Protein AF-A0A957R242-F1 (afdb_monomer_lite)

pLDDT: mean 92.65, std 8.04, range [55.38, 98.12]

Foldseek 3Di:
DQQPDQPDPVVQVVVVVVVCVVDPPDDDPDDGGHDDDAAAAPLRDFAFDDPDVLDTDGGHCVVPCPVVVVVSVVSNVCVNVVHDHDPVDDNVSRHHDDDD

Radius of gyration: 18.83 Å; chains: 1; bounding box: 48×27×47 Å

Secondary structure (DSSP, 8-state):
-GGGS---HHHHHHHHHHHHHHSTT---S------------TTSS-EEEEEETTEEEEE--TTTGGGGHHHHHHHHHHHHHTPPPPTTS-GGGG------

Sequence (100 aa):
HWFRTGGSEREAAALREVLNNIIVDFQPDGYEAKPCVINHTASGFPYVDEIAEGVIITSGGHGSAAKSANEIGHLGALLALGEAWPAEFSRDTFKAVFAA

Structure (mmCIF, N/CA/C/O backbone):
data_AF-A0A957R242-F1
#
_entry.id   AF-A0A957R242-F1
#
loop_
_atom_site.group_PDB
_atom_site.id
_atom_site.type_symbol
_atom_site.label_atom_id
_atom_site.label_alt_id
_atom_site.label_comp_id
_atom_site.label_asym_id
_atom_site.label_entity_id
_atom_site.label_seq_id
_atom_site.pdbx_PDB_ins_code
_atom_site.Cartn_x
_atom_site.Cartn_y
_atom_site.Cartn_z
_atom_site.occupancy
_atom_site.B_iso_or_equiv
_atom_site.auth_seq_id
_atom_site.auth_comp_id
_atom_site.auth_asym_id
_atom_site.auth_atom_id
_atom_site.pdbx_PDB_model_num
ATOM 1 N N . HIS A 1 1 ? -11.342 3.569 -18.813 1.00 55.38 1 HIS A N 1
ATOM 2 C CA . HIS A 1 1 ? -10.453 2.538 -19.397 1.00 55.38 1 HIS A CA 1
ATOM 3 C C . HIS A 1 1 ? -9.042 2.510 -18.776 1.00 55.38 1 HIS A C 1
ATOM 5 O O . HIS A 1 1 ? -8.138 1.975 -19.394 1.00 55.38 1 HIS A O 1
ATOM 11 N N . TRP A 1 2 ? -8.835 2.990 -17.540 1.00 57.16 2 TRP A N 1
ATOM 12 C CA . TRP A 1 2 ? -7.488 3.160 -16.960 1.00 57.16 2 TRP A CA 1
ATOM 13 C C . TRP A 1 2 ? -6.756 1.833 -16.663 1.00 57.16 2 TRP A C 1
ATOM 15 O O . TRP A 1 2 ? -5.609 1.672 -17.047 1.00 57.16 2 TRP A O 1
ATOM 25 N N . PHE A 1 3 ? -7.445 0.821 -16.115 1.00 66.62 3 PHE A N 1
ATOM 26 C CA . PHE A 1 3 ? -6.889 -0.536 -15.919 1.00 66.62 3 PHE A CA 1
ATOM 27 C C . PHE A 1 3 ? -6.656 -1.326 -17.220 1.00 66.62 3 PHE A C 1
ATOM 29 O O . PHE A 1 3 ? -6.276 -2.492 -17.180 1.00 66.62 3 PHE A O 1
ATOM 36 N N . ARG A 1 4 ? -6.971 -0.737 -18.379 1.00 72.88 4 ARG A N 1
ATOM 37 C CA . ARG A 1 4 ? -6.963 -1.412 -19.686 1.00 72.88 4 ARG A CA 1
ATOM 38 C C . ARG A 1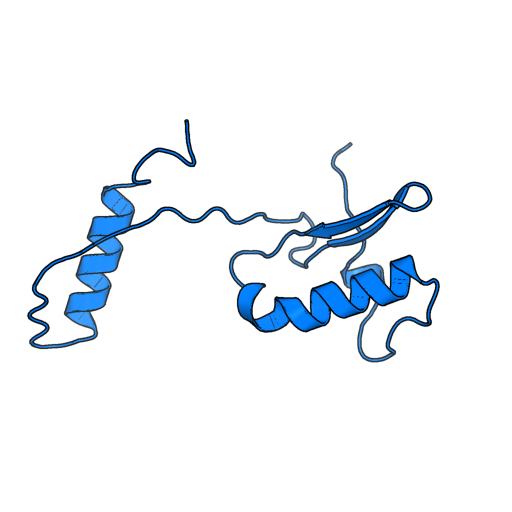 4 ? -6.015 -0.751 -20.687 1.00 72.88 4 ARG A C 1
ATOM 40 O O . ARG A 1 4 ? -6.021 -1.143 -21.849 1.00 72.88 4 ARG A O 1
ATOM 47 N N . THR A 1 5 ? -5.250 0.255 -20.266 1.00 80.44 5 THR A N 1
ATOM 48 C CA . THR A 1 5 ? -4.224 0.922 -21.081 1.00 80.44 5 THR A CA 1
ATOM 49 C C . THR A 1 5 ? -2.829 0.625 -20.526 1.00 80.44 5 THR A C 1
ATOM 51 O O . THR A 1 5 ? -2.694 0.130 -19.411 1.00 80.44 5 THR A O 1
ATOM 54 N N . GLY A 1 6 ? -1.780 0.924 -21.297 1.00 83.31 6 GLY A N 1
ATOM 55 C CA . GLY A 1 6 ? -0.380 0.673 -20.919 1.00 83.31 6 GLY A CA 1
ATOM 56 C C . GLY A 1 6 ? 0.207 1.631 -19.873 1.00 83.31 6 GLY A C 1
ATOM 57 O O . GLY A 1 6 ? 1.385 1.527 -19.550 1.00 83.31 6 GLY A O 1
ATOM 58 N N . GLY A 1 7 ? -0.584 2.557 -19.321 1.00 87.69 7 GLY A N 1
ATOM 59 C CA . GLY A 1 7 ? -0.082 3.576 -18.397 1.00 87.69 7 GLY A CA 1
ATOM 60 C C . GLY A 1 7 ? 0.614 4.744 -19.099 1.00 87.69 7 GLY A C 1
ATOM 61 O O . GLY A 1 7 ? 0.237 5.123 -20.204 1.00 87.69 7 GLY A O 1
ATOM 62 N N . SER A 1 8 ? 1.594 5.348 -18.420 1.00 90.56 8 SER A N 1
ATOM 63 C CA . SER A 1 8 ? 2.353 6.501 -18.922 1.00 90.56 8 SER A CA 1
ATOM 64 C C . SER A 1 8 ? 3.642 6.059 -19.615 1.00 90.56 8 SER A C 1
ATOM 66 O O . SER A 1 8 ? 4.558 5.560 -18.961 1.00 90.56 8 SER A O 1
ATOM 68 N N . GLU A 1 9 ? 3.746 6.306 -20.922 1.00 92.12 9 GLU A N 1
ATOM 69 C CA . GLU A 1 9 ? 4.956 6.019 -21.709 1.00 92.12 9 GLU A CA 1
ATOM 70 C C . GLU A 1 9 ? 6.176 6.805 -21.211 1.00 92.12 9 GLU A C 1
ATOM 72 O O . GLU A 1 9 ? 7.287 6.282 -21.191 1.00 92.12 9 GLU A O 1
ATOM 77 N N . ARG A 1 10 ? 5.964 8.042 -20.740 1.00 94.81 10 ARG A N 1
ATOM 78 C CA . ARG A 1 10 ? 7.029 8.884 -20.180 1.00 94.81 10 ARG A CA 1
ATOM 79 C C . ARG A 1 10 ? 7.645 8.262 -18.927 1.00 94.81 10 ARG A C 1
ATOM 81 O O . ARG A 1 10 ? 8.864 8.226 -18.805 1.00 94.81 10 ARG A O 1
ATOM 88 N N . GLU A 1 11 ? 6.810 7.769 -18.011 1.00 93.94 11 GLU A N 1
ATOM 89 C CA . GLU A 1 11 ? 7.303 7.125 -16.784 1.00 93.94 11 GLU A CA 1
ATOM 90 C C . GLU A 1 11 ? 8.000 5.798 -17.105 1.00 93.94 11 GLU A C 1
ATOM 92 O O . GLU A 1 11 ? 9.044 5.492 -16.534 1.00 93.94 11 GLU A O 1
ATOM 97 N N . ALA A 1 12 ? 7.473 5.032 -18.067 1.00 94.25 12 ALA A N 1
ATOM 98 C CA . ALA A 1 12 ? 8.112 3.803 -18.530 1.00 94.25 12 ALA A CA 1
ATOM 99 C C . ALA A 1 12 ? 9.507 4.064 -19.131 1.00 94.25 12 ALA A C 1
ATOM 101 O O . ALA A 1 12 ? 10.453 3.337 -18.823 1.00 94.25 12 ALA A O 1
ATOM 102 N N . ALA A 1 13 ? 9.655 5.116 -19.946 1.00 95.44 13 ALA A N 1
ATOM 103 C CA . ALA A 1 13 ? 10.944 5.524 -20.500 1.00 95.44 13 ALA A CA 1
ATOM 104 C C . ALA A 1 13 ? 11.939 5.936 -19.400 1.00 95.44 13 ALA A C 1
ATOM 106 O O . ALA A 1 13 ? 13.071 5.456 -19.396 1.00 95.44 13 ALA A O 1
ATOM 107 N N . ALA A 1 14 ? 11.499 6.734 -18.421 1.00 96.31 14 ALA A N 1
ATOM 108 C CA . ALA A 1 14 ? 12.340 7.153 -17.299 1.00 96.31 14 ALA A CA 1
ATOM 109 C C . ALA A 1 14 ? 12.816 5.962 -16.443 1.00 96.31 14 ALA A C 1
ATOM 111 O O . ALA A 1 14 ? 13.995 5.868 -16.102 1.00 96.31 14 ALA A O 1
ATOM 112 N N . LEU A 1 15 ? 11.931 5.006 -16.134 1.00 95.12 15 LEU A N 1
ATOM 113 C CA . LEU A 1 15 ? 12.302 3.792 -15.395 1.00 95.12 15 LEU A CA 1
ATOM 114 C C . LEU A 1 15 ? 13.305 2.926 -16.167 1.00 95.12 15 LEU A C 1
ATOM 116 O O . LEU A 1 15 ? 14.221 2.363 -15.567 1.00 95.12 15 LEU A O 1
ATOM 120 N N . ARG A 1 16 ? 13.169 2.843 -17.496 1.00 94.50 16 ARG A N 1
ATOM 121 C CA . ARG A 1 16 ? 14.132 2.148 -18.358 1.00 94.50 16 ARG A CA 1
ATOM 122 C C . ARG A 1 16 ? 15.515 2.800 -18.316 1.00 94.50 16 ARG A C 1
ATOM 124 O O . ARG A 1 16 ? 16.510 2.084 -18.244 1.00 94.50 16 ARG A O 1
ATOM 131 N N . GLU A 1 17 ? 15.591 4.128 -18.353 1.00 94.75 17 GLU A N 1
ATOM 132 C CA . GLU A 1 17 ? 16.864 4.850 -18.224 1.00 94.75 17 GLU A CA 1
ATOM 133 C C . GLU A 1 17 ? 17.530 4.575 -16.872 1.00 94.75 17 GLU A C 1
ATOM 135 O O . GLU A 1 17 ? 18.715 4.250 -16.825 1.00 94.75 17 GLU A O 1
ATOM 140 N N . VAL A 1 18 ? 16.762 4.617 -15.778 1.00 95.81 18 VAL A N 1
ATOM 141 C CA . VAL A 1 18 ? 17.261 4.272 -14.436 1.00 95.81 18 VAL A CA 1
ATOM 142 C C . VAL A 1 18 ? 17.799 2.842 -14.397 1.00 95.81 18 VAL A C 1
ATOM 144 O O . VAL A 1 18 ? 18.895 2.622 -13.885 1.00 95.81 18 VAL A O 1
ATOM 147 N N . LEU A 1 19 ? 17.073 1.876 -14.967 1.00 94.62 19 LEU A N 1
ATOM 148 C CA . LEU A 1 19 ? 17.503 0.477 -15.001 1.00 94.62 19 LEU A CA 1
ATOM 149 C C . LEU A 1 19 ? 18.848 0.302 -15.726 1.00 94.62 19 LEU A C 1
ATOM 151 O O . LEU A 1 19 ? 19.738 -0.356 -15.192 1.00 94.62 19 LEU A O 1
ATOM 155 N N . ASN A 1 20 ? 19.018 0.942 -16.887 1.00 93.31 20 ASN A N 1
ATOM 156 C CA . ASN A 1 20 ? 20.261 0.898 -17.671 1.00 93.31 20 ASN A CA 1
ATOM 157 C C . ASN A 1 20 ? 21.440 1.595 -16.985 1.00 93.31 20 ASN A C 1
ATOM 159 O O . ASN A 1 20 ? 22.588 1.221 -17.205 1.00 93.31 20 ASN A O 1
ATOM 163 N N . ASN A 1 21 ? 21.168 2.603 -16.155 1.00 94.38 21 ASN A N 1
ATOM 164 C CA . ASN A 1 21 ? 22.203 3.278 -15.377 1.00 94.38 21 ASN A CA 1
ATOM 165 C C . ASN A 1 21 ? 22.656 2.449 -14.164 1.00 94.38 21 ASN A C 1
ATOM 167 O O . ASN A 1 21 ? 23.801 2.571 -13.737 1.00 94.38 21 ASN A O 1
ATOM 171 N N . ILE A 1 22 ? 21.766 1.630 -13.591 1.00 96.25 22 ILE A N 1
ATOM 172 C CA . ILE A 1 22 ? 22.077 0.772 -12.437 1.00 96.25 22 ILE A CA 1
ATOM 173 C C . ILE A 1 22 ? 22.790 -0.508 -12.882 1.00 96.25 22 ILE A C 1
ATOM 175 O O . ILE A 1 22 ? 23.768 -0.917 -12.257 1.00 96.25 22 ILE A O 1
ATOM 179 N N . ILE A 1 23 ? 22.298 -1.152 -13.942 1.00 94.06 23 ILE A N 1
ATOM 180 C CA . ILE A 1 23 ? 22.856 -2.402 -14.461 1.00 94.06 23 ILE A CA 1
ATOM 181 C C . ILE A 1 23 ? 23.684 -2.074 -15.703 1.00 94.06 23 ILE A C 1
ATOM 183 O O . ILE A 1 23 ? 23.167 -1.994 -16.815 1.00 94.06 23 ILE A O 1
ATOM 187 N N . VAL A 1 24 ? 24.985 -1.870 -15.500 1.00 90.25 24 VAL A N 1
ATOM 188 C CA . VAL A 1 24 ? 25.933 -1.631 -16.597 1.00 90.25 24 VAL A CA 1
ATOM 189 C C . VAL A 1 24 ? 25.972 -2.860 -17.515 1.00 90.25 24 VAL A C 1
ATOM 191 O O . VAL A 1 24 ? 25.876 -3.993 -17.045 1.00 90.25 24 VAL A O 1
ATOM 194 N N . ASP A 1 25 ? 26.070 -2.625 -18.825 1.00 91.31 25 ASP A N 1
ATOM 195 C CA . ASP A 1 25 ? 26.047 -3.647 -19.883 1.00 91.31 25 ASP A CA 1
ATOM 196 C C . ASP A 1 25 ? 24.748 -4.476 -19.963 1.00 91.31 25 ASP A C 1
ATOM 198 O O . ASP A 1 25 ? 24.727 -5.581 -20.509 1.00 91.31 25 ASP A O 1
ATOM 202 N N . PHE A 1 26 ? 23.627 -3.941 -19.467 1.00 90.94 26 PHE A N 1
ATOM 203 C CA . PHE A 1 26 ? 22.324 -4.600 -19.563 1.00 90.94 26 PHE A CA 1
ATOM 204 C C . PHE A 1 26 ? 21.836 -4.713 -21.020 1.00 90.94 26 PHE A C 1
ATOM 206 O O . PHE A 1 26 ? 21.564 -3.710 -21.680 1.00 90.94 26 PHE A O 1
ATOM 213 N N . GLN A 1 27 ? 21.700 -5.947 -21.518 1.00 91.00 27 GLN A N 1
ATOM 214 C CA . GLN A 1 27 ? 21.217 -6.274 -22.870 1.00 91.00 27 GLN A CA 1
ATOM 215 C C . GLN A 1 27 ? 19.969 -7.179 -22.801 1.00 91.00 27 GLN A C 1
ATOM 217 O O . GLN A 1 27 ? 20.077 -8.384 -23.027 1.00 91.00 27 GLN A O 1
ATOM 222 N N . PRO A 1 28 ? 18.787 -6.657 -22.429 1.00 92.38 28 PRO A N 1
ATOM 223 C CA . PRO A 1 28 ? 17.56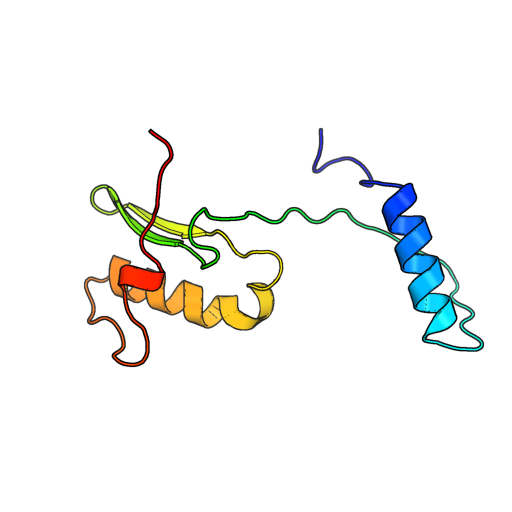8 -7.460 -22.396 1.00 92.38 28 PRO A CA 1
ATOM 224 C C . PRO A 1 28 ? 16.992 -7.678 -23.800 1.00 92.38 28 PRO A C 1
ATOM 226 O O . PRO A 1 28 ? 17.050 -6.788 -24.649 1.00 92.38 28 PRO A O 1
ATOM 229 N N . ASP A 1 29 ? 16.319 -8.813 -23.998 1.00 95.00 29 ASP A N 1
ATOM 230 C CA . ASP A 1 29 ? 15.604 -9.128 -25.246 1.00 95.00 29 ASP A CA 1
ATOM 231 C C . ASP A 1 29 ? 14.367 -8.235 -25.480 1.00 95.00 29 ASP A C 1
ATOM 233 O O . ASP A 1 29 ? 13.823 -8.173 -26.583 1.00 95.00 29 ASP A O 1
ATOM 237 N N . GLY A 1 30 ? 13.905 -7.524 -24.447 1.00 92.81 30 GLY A N 1
ATOM 238 C CA . GLY A 1 30 ? 12.777 -6.603 -24.531 1.00 92.81 30 GLY A CA 1
ATOM 239 C C . GLY A 1 30 ? 12.479 -5.891 -23.213 1.00 92.81 30 GLY A C 1
ATOM 240 O O . GLY A 1 30 ? 12.986 -6.256 -22.155 1.00 92.81 30 GLY A O 1
ATOM 241 N N . TYR A 1 31 ? 11.626 -4.869 -23.290 1.00 92.12 31 TYR A N 1
ATOM 242 C CA . TYR A 1 31 ? 11.104 -4.144 -22.133 1.00 92.12 31 TYR A CA 1
ATOM 243 C C . TYR A 1 31 ? 9.582 -4.220 -22.132 1.00 92.12 31 TYR A C 1
ATOM 245 O O . TYR A 1 31 ? 8.946 -3.987 -23.159 1.00 92.12 31 TYR A O 1
ATOM 253 N N . GLU A 1 32 ? 9.003 -4.481 -20.964 1.00 92.25 32 GLU A N 1
ATOM 254 C CA . GLU A 1 32 ? 7.564 -4.409 -20.734 1.00 92.25 32 GLU A CA 1
ATOM 255 C C . GLU A 1 32 ? 7.297 -3.508 -19.525 1.00 92.25 32 GLU A C 1
ATOM 257 O O . GLU A 1 32 ? 7.984 -3.597 -18.507 1.00 92.25 32 GLU A O 1
ATOM 262 N N . ALA A 1 33 ? 6.291 -2.642 -19.634 1.00 91.00 33 ALA A N 1
ATOM 263 C CA . ALA A 1 33 ? 5.827 -1.799 -18.542 1.00 91.00 33 ALA A CA 1
ATOM 264 C C . ALA A 1 33 ? 4.337 -2.049 -18.291 1.00 91.00 33 ALA A C 1
ATOM 266 O O . ALA A 1 33 ? 3.556 -2.212 -19.229 1.00 91.00 33 ALA A O 1
ATOM 267 N N . LYS A 1 34 ? 3.942 -2.061 -17.014 1.00 89.94 34 LYS A N 1
ATOM 268 C CA . LYS A 1 34 ? 2.543 -2.184 -16.588 1.00 89.94 34 LYS A CA 1
ATOM 269 C C . LYS A 1 34 ? 2.208 -1.063 -15.607 1.00 89.94 34 LYS A C 1
ATOM 271 O O . LYS A 1 34 ? 2.984 -0.844 -14.676 1.00 89.94 34 LYS A O 1
ATOM 276 N N . PRO A 1 35 ? 1.077 -0.358 -15.771 1.00 88.75 35 PRO A N 1
ATOM 277 C CA . PRO A 1 35 ? 0.652 0.626 -14.787 1.00 88.75 35 PRO A CA 1
ATOM 278 C C . PRO A 1 35 ? 0.248 -0.057 -13.477 1.00 88.75 35 PRO A C 1
ATOM 280 O O . PRO A 1 35 ? -0.370 -1.121 -13.483 1.00 88.75 35 PRO A O 1
ATOM 283 N N . CYS A 1 36 ? 0.541 0.597 -12.355 1.00 89.06 36 CYS A N 1
ATOM 284 C CA . CYS A 1 36 ? 0.093 0.197 -11.025 1.00 89.06 36 CYS A CA 1
ATOM 285 C C . CYS A 1 36 ? -0.650 1.370 -10.372 1.00 89.06 36 CYS A C 1
ATOM 287 O O . CYS A 1 36 ? -0.182 2.507 -10.438 1.00 89.06 36 CYS A O 1
ATOM 289 N N . VAL A 1 37 ? -1.813 1.105 -9.765 1.00 88.88 37 VAL A N 1
ATOM 290 C CA . VAL A 1 37 ? -2.535 2.100 -8.955 1.00 88.88 37 VAL A CA 1
ATOM 291 C C . VAL A 1 37 ? -2.137 1.928 -7.509 1.00 88.88 37 VAL A C 1
ATOM 293 O O . VAL A 1 37 ? -2.132 0.816 -6.983 1.00 88.88 37 VAL A O 1
ATOM 296 N N . ILE A 1 38 ? -1.914 3.055 -6.852 1.00 92.12 38 ILE A N 1
ATOM 297 C CA . ILE A 1 38 ? -1.798 3.123 -5.406 1.00 92.12 38 ILE A CA 1
ATOM 298 C C . ILE A 1 38 ? -2.847 4.091 -4.875 1.00 92.12 38 ILE A C 1
ATOM 300 O O . ILE A 1 38 ? -3.338 4.966 -5.588 1.00 92.12 38 ILE A O 1
ATOM 304 N N . ASN A 1 39 ? -3.195 3.923 -3.612 1.00 91.69 39 ASN A N 1
ATOM 305 C CA . ASN A 1 39 ? -4.104 4.789 -2.888 1.00 91.69 39 ASN A CA 1
ATOM 306 C C . ASN A 1 39 ? -3.376 5.418 -1.702 1.00 91.69 39 ASN A C 1
ATOM 308 O O . ASN A 1 39 ? -2.612 4.758 -0.992 1.00 91.69 39 ASN A O 1
ATOM 312 N N . HIS A 1 40 ? -3.639 6.704 -1.507 1.00 93.50 40 HIS A N 1
ATOM 313 C CA . HIS A 1 40 ? -3.125 7.488 -0.398 1.00 93.50 40 HIS A CA 1
ATOM 314 C C . HIS A 1 40 ? -4.260 7.777 0.574 1.00 93.50 40 HIS A C 1
ATOM 316 O O . HIS A 1 40 ? -5.408 7.958 0.163 1.00 93.50 40 HIS A O 1
ATOM 322 N N . THR A 1 41 ? -3.929 7.822 1.855 1.00 94.12 41 THR A N 1
ATOM 323 C CA . THR A 1 41 ? -4.832 8.255 2.916 1.00 94.12 41 THR A CA 1
ATOM 324 C C . THR A 1 41 ? -4.438 9.642 3.393 1.00 94.12 41 THR A C 1
ATOM 326 O O . THR A 1 41 ? -3.314 10.096 3.171 1.00 94.12 41 THR A O 1
ATOM 329 N N . ALA A 1 42 ? -5.348 10.319 4.092 1.00 93.56 42 ALA A N 1
ATOM 330 C CA . ALA A 1 42 ? -5.034 11.604 4.711 1.00 93.56 42 ALA A CA 1
ATOM 331 C C . ALA A 1 42 ? -4.016 11.473 5.861 1.00 93.56 42 ALA A C 1
ATOM 333 O O . ALA A 1 42 ? -3.284 12.419 6.133 1.00 93.56 42 ALA A O 1
ATOM 334 N N . SER A 1 43 ? -3.959 10.315 6.531 1.00 91.12 43 SER A N 1
ATOM 335 C CA . SER A 1 43 ? -3.045 10.081 7.658 1.00 91.12 43 SER A CA 1
ATOM 336 C C . SER A 1 43 ? -1.635 9.671 7.225 1.00 91.12 43 SER A C 1
ATOM 338 O O . SER A 1 43 ? -0.720 9.704 8.043 1.00 91.12 43 SER A O 1
ATOM 340 N N . GLY A 1 44 ? -1.445 9.250 5.970 1.00 92.81 44 GLY A N 1
ATOM 341 C CA . GLY A 1 44 ? -0.188 8.660 5.502 1.00 92.81 44 GLY A CA 1
ATOM 342 C C . GLY A 1 44 ? 0.034 7.210 5.957 1.00 92.81 44 GLY A C 1
ATOM 343 O O . GLY A 1 44 ? 1.041 6.604 5.595 1.00 92.81 44 GLY A O 1
ATOM 344 N N . PHE A 1 45 ? -0.906 6.637 6.715 1.00 94.25 45 PHE A N 1
ATOM 345 C CA . PHE A 1 45 ? -0.912 5.238 7.144 1.00 94.25 45 PHE A CA 1
ATOM 346 C C . PHE A 1 45 ? -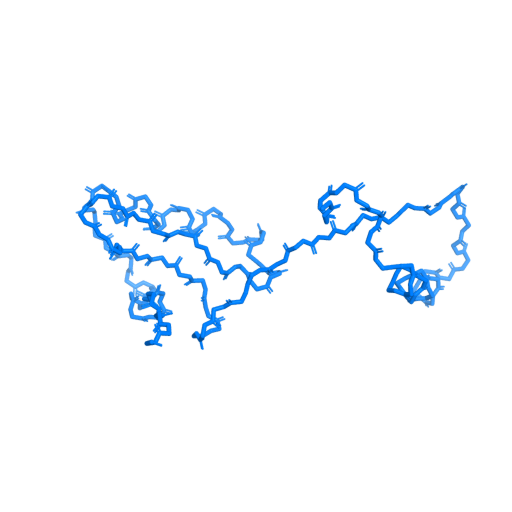2.075 4.480 6.496 1.00 94.25 45 PHE A C 1
ATOM 348 O O . PHE A 1 45 ? -3.089 5.102 6.160 1.00 94.25 45 PHE A O 1
ATOM 355 N N . PRO A 1 46 ? -1.966 3.153 6.307 1.00 96.31 46 PRO A N 1
ATOM 356 C CA . PRO A 1 46 ? -3.105 2.347 5.892 1.00 96.31 46 PRO A CA 1
ATOM 357 C C . PRO A 1 46 ? -4.296 2.565 6.822 1.00 96.31 46 PRO A C 1
ATOM 359 O O . PRO A 1 46 ? -4.127 2.709 8.029 1.00 96.31 46 PRO A O 1
ATOM 362 N N . TYR A 1 47 ? -5.497 2.571 6.261 1.00 97.50 47 TYR A N 1
ATOM 363 C CA . TYR A 1 47 ? -6.708 2.499 7.062 1.00 97.50 47 TYR A CA 1
ATOM 364 C C . TYR A 1 47 ? -6.994 1.047 7.410 1.00 97.50 47 TYR A C 1
ATOM 366 O O . TYR A 1 47 ? -7.061 0.213 6.506 1.00 97.50 47 TYR A O 1
ATOM 374 N N . VAL A 1 48 ? -7.150 0.783 8.705 1.00 97.88 48 VAL A N 1
ATOM 375 C CA . VAL A 1 48 ? -7.598 -0.481 9.296 1.00 97.88 48 VAL A CA 1
ATOM 376 C C . VAL A 1 48 ? -8.611 -0.122 10.376 1.00 97.88 48 VAL A C 1
ATOM 378 O O . VAL A 1 48 ? -8.237 0.177 11.508 1.00 97.88 48 VAL A O 1
ATOM 381 N N . ASP A 1 49 ? -9.885 -0.049 9.995 1.00 97.75 49 ASP A N 1
ATOM 382 C CA . ASP A 1 49 ? -10.931 0.502 10.860 1.00 97.75 49 ASP A CA 1
ATOM 383 C C . ASP A 1 49 ? -12.315 -0.076 10.548 1.00 97.75 49 ASP A C 1
ATOM 385 O O . ASP A 1 49 ? -12.562 -0.555 9.440 1.00 97.75 49 ASP A O 1
ATOM 389 N N . GLU A 1 50 ? -13.227 0.008 11.514 1.00 97.19 50 GLU A N 1
ATOM 390 C CA . GLU A 1 50 ? -14.648 -0.279 11.311 1.00 97.19 50 GLU A CA 1
ATOM 391 C C . GLU A 1 50 ? -15.377 1.021 10.963 1.00 97.19 50 GLU A C 1
ATOM 393 O O . GLU A 1 50 ? -15.443 1.949 11.767 1.00 97.19 50 GLU A O 1
ATOM 398 N N . ILE A 1 51 ? -15.905 1.106 9.742 1.00 96.69 51 ILE A N 1
ATOM 399 C CA . ILE A 1 51 ? -16.483 2.348 9.195 1.00 96.69 51 ILE A CA 1
ATOM 400 C C . ILE A 1 51 ? -18.016 2.348 9.205 1.00 96.69 51 ILE A C 1
ATOM 402 O O . ILE A 1 51 ? -18.645 3.388 9.017 1.00 96.69 51 ILE A O 1
ATOM 406 N N . ALA A 1 52 ? -18.608 1.176 9.416 1.00 96.06 52 ALA A N 1
ATOM 407 C CA . ALA A 1 52 ? -20.016 0.927 9.688 1.00 96.06 52 ALA A CA 1
ATOM 408 C C . ALA A 1 52 ? -20.126 -0.450 10.359 1.00 96.06 52 ALA A C 1
ATOM 410 O O . ALA A 1 52 ? -19.172 -1.222 10.303 1.00 96.06 52 ALA A O 1
ATOM 411 N N . GLU A 1 53 ? -21.277 -0.767 10.952 1.00 95.94 53 GLU A N 1
ATOM 412 C CA . GLU A 1 53 ? -21.508 -2.055 11.620 1.00 95.94 53 GLU A CA 1
ATOM 413 C C . GLU A 1 53 ? -21.163 -3.236 10.696 1.00 95.94 53 GLU A C 1
ATOM 415 O O . GLU A 1 53 ? -21.787 -3.429 9.648 1.00 95.94 53 GLU A O 1
ATOM 420 N N . GLY A 1 54 ? -20.129 -3.998 11.068 1.00 95.44 54 GLY A N 1
ATOM 421 C CA . GLY A 1 54 ? -19.655 -5.158 10.307 1.00 95.44 54 GLY A CA 1
ATOM 422 C C . GLY A 1 54 ? -18.901 -4.825 9.012 1.00 95.44 54 GLY A C 1
ATOM 423 O O . GLY A 1 54 ? -18.619 -5.727 8.221 1.00 95.44 54 GLY A O 1
ATOM 424 N N . VAL A 1 55 ? -18.557 -3.556 8.772 1.00 97.38 55 VAL A N 1
ATOM 425 C CA . VAL A 1 55 ? -17.811 -3.107 7.588 1.00 97.38 55 VAL A CA 1
ATOM 426 C C . VAL A 1 55 ? -16.420 -2.637 8.000 1.00 97.38 55 VAL A C 1
ATOM 428 O O . VAL A 1 55 ? -16.234 -1.509 8.461 1.00 97.38 55 VAL A O 1
ATOM 431 N N . ILE A 1 56 ? -15.430 -3.500 7.767 1.00 98.00 56 ILE A N 1
ATOM 432 C CA . ILE A 1 56 ? -14.015 -3.212 8.018 1.00 98.00 56 ILE A CA 1
ATOM 433 C C . ILE A 1 56 ? -13.329 -2.763 6.727 1.00 98.00 56 ILE A C 1
ATOM 435 O O . ILE A 1 56 ? -13.432 -3.425 5.692 1.00 98.00 56 ILE A O 1
ATOM 439 N N . ILE A 1 57 ? -12.590 -1.656 6.789 1.00 96.81 57 ILE A N 1
ATOM 440 C CA . ILE A 1 57 ? -11.718 -1.199 5.705 1.00 96.81 57 ILE A CA 1
ATOM 441 C C . ILE A 1 57 ? -10.269 -1.606 5.983 1.00 96.81 57 ILE A C 1
ATOM 443 O O . ILE A 1 57 ? -9.772 -1.390 7.079 1.00 96.81 57 ILE A O 1
ATOM 447 N N . THR A 1 58 ? -9.582 -2.149 4.975 1.00 97.31 58 THR A N 1
ATOM 448 C CA . THR A 1 58 ? -8.129 -2.403 4.968 1.00 97.31 58 THR A CA 1
ATOM 449 C C . THR A 1 58 ? -7.528 -1.857 3.670 1.00 97.31 58 THR A C 1
ATOM 451 O O . THR A 1 58 ? -7.409 -2.548 2.660 1.00 97.31 58 THR A O 1
ATOM 454 N N . SER A 1 59 ? -7.234 -0.556 3.634 1.00 95.94 59 SER A N 1
ATOM 455 C CA . SER A 1 59 ? -6.915 0.156 2.384 1.00 95.94 59 SER A CA 1
ATOM 456 C C . SER A 1 59 ? -5.864 1.248 2.582 1.00 95.94 59 SER A C 1
ATOM 458 O O . SER A 1 59 ? -5.369 1.451 3.684 1.00 95.94 59 SER A O 1
ATOM 460 N N . GLY A 1 60 ? -5.496 1.962 1.516 1.00 95.44 60 GLY A N 1
ATOM 461 C CA . GLY A 1 60 ? -4.530 3.056 1.605 1.00 95.44 60 GLY A CA 1
ATOM 462 C C . GLY A 1 60 ? -3.087 2.578 1.735 1.00 95.44 60 GLY A C 1
ATOM 463 O O . GLY A 1 60 ? -2.402 2.872 2.707 1.00 95.44 60 GLY A O 1
ATOM 464 N N . GLY A 1 61 ? -2.610 1.791 0.775 1.00 93.62 61 GLY A N 1
ATOM 465 C CA . GLY A 1 61 ? -1.316 1.124 0.864 1.00 93.62 61 GLY A CA 1
ATOM 466 C C . GLY A 1 61 ? -0.095 1.978 0.507 1.00 93.62 61 GLY A C 1
ATOM 467 O O . GLY A 1 61 ? 1.026 1.485 0.632 1.00 93.62 61 GLY A O 1
ATOM 468 N N . HIS A 1 62 ? -0.279 3.215 0.029 1.00 93.38 62 HIS A N 1
ATOM 469 C CA . HIS A 1 62 ? 0.796 4.177 -0.282 1.00 93.38 62 HIS A CA 1
ATOM 470 C C . HIS A 1 62 ? 1.921 3.619 -1.178 1.00 93.38 62 HIS A C 1
ATOM 472 O O . HIS A 1 62 ? 3.085 3.988 -1.039 1.00 93.38 62 HIS A O 1
ATOM 478 N N . GLY A 1 63 ? 1.608 2.652 -2.046 1.00 92.88 63 GLY A N 1
ATOM 479 C CA . GLY A 1 63 ? 2.598 1.966 -2.889 1.00 92.88 63 GLY A CA 1
ATOM 480 C C . GLY A 1 63 ? 3.636 1.130 -2.138 1.00 92.88 63 GLY A C 1
ATOM 481 O O . GLY A 1 63 ? 4.575 0.637 -2.750 1.00 92.88 63 GLY A O 1
ATOM 482 N N . SER A 1 64 ? 3.465 0.947 -0.829 1.00 92.94 64 SER A N 1
ATOM 483 C CA . SER A 1 64 ? 4.428 0.271 0.045 1.00 92.94 64 SER A CA 1
ATOM 484 C C . SER A 1 64 ? 3.822 -0.892 0.828 1.00 92.94 64 SER A C 1
ATOM 486 O O . SER A 1 64 ? 4.561 -1.642 1.458 1.00 92.94 64 SER A O 1
ATOM 488 N N . ALA A 1 65 ? 2.498 -1.070 0.784 1.00 95.50 65 ALA A N 1
ATOM 489 C CA . ALA A 1 65 ? 1.800 -2.067 1.591 1.00 95.50 65 ALA A CA 1
ATOM 490 C C . ALA A 1 65 ? 2.026 -3.518 1.158 1.00 95.50 65 ALA A C 1
ATOM 492 O O . ALA A 1 65 ? 1.762 -4.410 1.953 1.00 95.50 65 ALA A O 1
ATOM 493 N N . ALA A 1 66 ? 2.537 -3.787 -0.049 1.00 94.94 66 ALA A N 1
ATOM 494 C CA . ALA A 1 66 ? 2.743 -5.162 -0.515 1.00 94.94 66 ALA A CA 1
ATOM 495 C C . ALA A 1 66 ? 3.593 -5.996 0.465 1.00 94.94 66 ALA A C 1
ATOM 497 O O . ALA A 1 66 ? 3.270 -7.149 0.733 1.00 94.94 66 ALA A O 1
ATOM 498 N N . LYS A 1 67 ? 4.627 -5.393 1.070 1.00 95.44 67 LYS A N 1
ATOM 499 C CA . LYS A 1 67 ? 5.494 -6.060 2.060 1.00 95.44 67 LYS A CA 1
ATOM 500 C C . LYS A 1 67 ? 4.822 -6.307 3.415 1.00 95.44 67 LYS A C 1
ATOM 502 O O . LYS A 1 67 ? 5.273 -7.156 4.170 1.00 95.44 67 LYS A O 1
ATOM 507 N N . SER A 1 68 ? 3.787 -5.536 3.739 1.00 94.88 68 SER A N 1
ATOM 508 C CA . SER A 1 68 ? 3.098 -5.548 5.033 1.00 94.88 68 SER A CA 1
ATOM 509 C C . SER A 1 68 ? 1.640 -6.000 4.919 1.00 94.88 68 SER A C 1
ATOM 511 O O . SER A 1 68 ? 0.886 -5.870 5.877 1.00 94.88 68 SER A O 1
ATOM 513 N N . ALA A 1 69 ? 1.232 -6.534 3.765 1.00 96.12 69 ALA A N 1
ATOM 514 C CA . ALA A 1 69 ? -0.154 -6.891 3.481 1.00 96.12 69 ALA A CA 1
ATOM 515 C C . ALA A 1 69 ? -0.688 -7.966 4.437 1.00 96.12 69 ALA A C 1
ATOM 517 O O . ALA A 1 69 ? -1.840 -7.883 4.849 1.00 96.12 69 ALA A O 1
ATOM 518 N N . ASN A 1 70 ? 0.160 -8.921 4.835 1.00 97.31 70 ASN A N 1
ATOM 519 C CA . ASN A 1 70 ? -0.207 -9.948 5.811 1.00 97.31 70 ASN A CA 1
ATOM 520 C C . ASN A 1 70 ? -0.589 -9.325 7.155 1.00 97.31 70 ASN A C 1
ATOM 522 O O . ASN A 1 70 ? -1.634 -9.660 7.698 1.00 97.31 70 ASN A O 1
ATOM 526 N N . GLU A 1 71 ? 0.221 -8.389 7.655 1.00 97.31 71 GLU A N 1
ATOM 527 C CA . GLU A 1 71 ? -0.045 -7.749 8.945 1.00 97.31 71 GLU A CA 1
ATOM 528 C C . GLU A 1 71 ? -1.251 -6.809 8.869 1.00 97.31 71 GLU A C 1
ATOM 530 O O . GLU A 1 71 ? -2.119 -6.842 9.730 1.00 97.31 71 GLU A O 1
ATOM 535 N N . ILE A 1 72 ? -1.384 -6.034 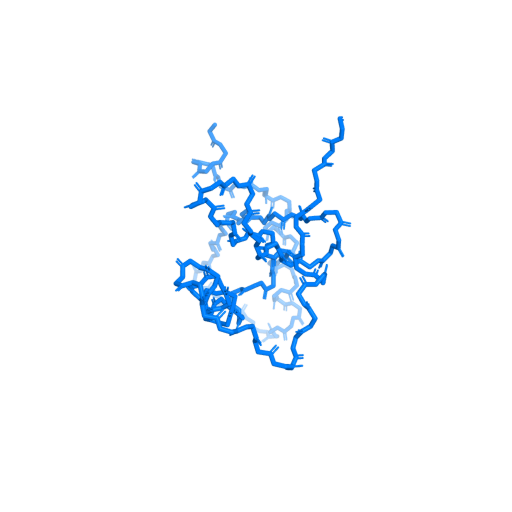7.788 1.00 97.25 72 ILE A N 1
ATOM 536 C CA . ILE A 1 72 ? -2.563 -5.180 7.562 1.00 97.25 72 ILE A CA 1
ATOM 537 C C . ILE A 1 72 ? -3.847 -6.026 7.515 1.00 97.25 72 ILE A C 1
ATOM 539 O O . ILE A 1 72 ? -4.863 -5.653 8.100 1.00 97.25 72 ILE A O 1
ATOM 543 N N . GLY A 1 73 ? -3.803 -7.174 6.831 1.00 97.62 73 GLY A N 1
ATOM 544 C CA . GLY A 1 73 ? -4.916 -8.119 6.768 1.00 97.62 73 GLY A CA 1
ATOM 545 C C . GLY A 1 73 ? -5.221 -8.762 8.120 1.00 97.62 73 GLY A C 1
ATOM 546 O O . GLY A 1 73 ? -6.389 -8.871 8.483 1.00 97.62 73 GLY A O 1
ATOM 547 N N . HIS A 1 74 ? -4.189 -9.132 8.882 1.00 98.00 74 HIS A N 1
ATOM 548 C CA . HIS A 1 74 ? -4.316 -9.663 10.238 1.00 98.00 74 HIS A CA 1
ATOM 549 C C . HIS A 1 74 ? -5.015 -8.666 11.170 1.00 98.00 74 HIS A C 1
ATOM 551 O O . HIS A 1 74 ? -6.026 -9.017 11.772 1.00 98.00 74 HIS A O 1
ATOM 557 N N . LEU A 1 75 ? -4.569 -7.406 11.205 1.00 98.12 75 LEU A N 1
ATOM 558 C CA . LEU A 1 75 ? -5.210 -6.351 11.998 1.00 98.12 75 LEU A CA 1
ATOM 559 C C . LEU A 1 75 ? -6.686 -6.147 11.616 1.00 98.12 75 LEU A C 1
ATOM 561 O O . LEU A 1 75 ? -7.542 -5.999 12.488 1.00 98.12 75 LEU A O 1
ATOM 565 N N . GLY A 1 76 ? -7.005 -6.185 10.318 1.00 98.00 76 GLY A N 1
ATOM 566 C CA . GLY A 1 76 ? -8.391 -6.119 9.849 1.00 98.00 76 GLY A CA 1
ATOM 567 C C . GLY A 1 76 ? -9.234 -7.325 10.274 1.00 98.00 76 GLY A C 1
ATOM 568 O O . GLY A 1 76 ? -10.395 -7.160 10.642 1.00 98.00 76 GLY A O 1
ATOM 569 N N . ALA A 1 77 ? -8.658 -8.529 10.262 1.00 98.12 77 ALA A N 1
ATOM 570 C CA . ALA A 1 77 ? -9.332 -9.745 10.712 1.00 98.12 77 ALA A CA 1
ATOM 571 C C . ALA A 1 77 ? -9.624 -9.714 12.219 1.00 98.12 77 ALA A C 1
ATOM 573 O O . ALA A 1 77 ? -10.732 -10.064 12.618 1.00 98.12 77 ALA A O 1
ATOM 574 N N . LEU A 1 78 ? -8.681 -9.232 13.039 1.00 98.00 78 LEU A N 1
ATOM 575 C CA . LEU A 1 78 ? -8.894 -9.056 14.479 1.00 98.00 78 LEU A CA 1
ATOM 576 C C . LEU A 1 78 ? -10.082 -8.126 14.752 1.00 98.00 78 LEU A C 1
ATOM 578 O O . LEU A 1 78 ? -10.949 -8.467 15.552 1.00 98.00 78 LEU A O 1
ATOM 582 N N . LEU A 1 79 ? -10.181 -6.998 14.035 1.00 97.12 79 LEU A N 1
ATOM 583 C CA . LEU A 1 79 ? -11.345 -6.109 14.139 1.00 97.12 79 LEU A CA 1
ATOM 584 C C . LEU A 1 79 ? -12.645 -6.816 13.740 1.00 97.12 79 LEU A C 1
ATOM 586 O O . LEU A 1 79 ? -13.629 -6.728 14.469 1.00 97.12 79 LEU A O 1
ATOM 590 N N . ALA A 1 80 ? -12.646 -7.541 12.618 1.00 97.50 80 ALA A N 1
ATOM 591 C CA . ALA A 1 80 ? -13.832 -8.244 12.126 1.00 97.50 80 ALA A CA 1
ATOM 592 C C . ALA A 1 80 ? -14.330 -9.339 13.087 1.00 97.50 80 ALA A C 1
ATOM 594 O O . ALA A 1 80 ? -15.527 -9.612 13.148 1.00 97.50 80 ALA A O 1
ATOM 595 N N . LEU A 1 81 ? -13.416 -9.967 13.829 1.00 97.69 81 LEU A N 1
ATOM 596 C CA . LEU A 1 81 ? -13.715 -11.009 14.812 1.00 97.69 81 LEU A CA 1
ATOM 597 C C . LEU A 1 81 ? -13.991 -10.450 16.219 1.00 97.69 81 LEU A C 1
ATOM 599 O O . LEU A 1 81 ? -14.350 -11.214 17.114 1.00 97.69 81 LEU A O 1
ATOM 603 N N . GLY A 1 82 ? -13.844 -9.136 16.427 1.00 96.12 82 GLY A N 1
ATOM 604 C CA . GLY A 1 82 ? -13.958 -8.512 17.747 1.00 96.12 82 GLY A CA 1
ATOM 605 C C . GLY A 1 82 ? -12.836 -8.917 18.709 1.00 96.12 82 GLY A C 1
ATOM 606 O O . GLY A 1 82 ? -13.018 -8.885 19.927 1.00 96.12 82 GLY A O 1
ATOM 607 N N . GLU A 1 83 ? -11.689 -9.330 18.172 1.00 97.81 83 GLU A N 1
ATOM 608 C CA . GLU A 1 83 ? -10.519 -9.729 18.945 1.00 97.81 83 GLU A CA 1
ATOM 609 C C . GLU A 1 83 ? -9.717 -8.517 19.439 1.00 97.81 83 GLU A C 1
ATOM 611 O O . GLU A 1 83 ? -9.892 -7.375 19.001 1.00 97.81 83 GLU A O 1
ATOM 616 N N . ALA A 1 84 ? -8.832 -8.765 20.405 1.00 97.19 84 ALA A N 1
ATOM 617 C CA . ALA A 1 84 ? -8.006 -7.720 20.990 1.00 97.19 84 ALA A CA 1
ATOM 618 C C . ALA A 1 84 ? -7.016 -7.154 19.962 1.00 97.19 84 ALA A C 1
ATOM 620 O O . ALA A 1 84 ? -6.349 -7.891 19.238 1.00 97.19 84 ALA A O 1
ATOM 621 N N . TRP A 1 85 ? -6.882 -5.830 19.945 1.00 97.19 85 TRP A N 1
ATOM 622 C CA . TRP A 1 85 ? -5.893 -5.155 19.114 1.00 97.19 85 TRP A CA 1
ATOM 623 C C . TRP A 1 85 ? -4.467 -5.381 19.664 1.00 97.19 85 TRP A C 1
ATOM 625 O O . TRP A 1 85 ? -4.283 -5.253 20.880 1.00 97.19 85 TRP A O 1
ATOM 635 N N . PRO A 1 86 ? -3.453 -5.677 18.822 1.00 96.88 86 PRO A N 1
ATOM 636 C CA . PRO A 1 86 ? -2.087 -5.923 19.290 1.00 96.88 86 PRO A CA 1
ATOM 637 C C . PRO A 1 86 ? -1.459 -4.687 19.945 1.00 96.88 86 PRO A C 1
ATOM 639 O O . PRO A 1 86 ? -1.621 -3.563 19.468 1.00 96.88 86 PRO A O 1
ATOM 642 N N . ALA A 1 87 ? -0.712 -4.884 21.032 1.00 95.81 87 ALA A N 1
ATOM 643 C CA . ALA A 1 87 ? -0.148 -3.792 2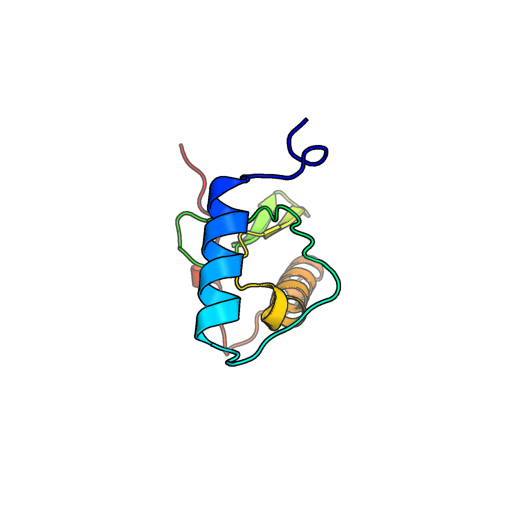1.833 1.00 95.81 87 ALA A CA 1
ATOM 644 C C . ALA A 1 87 ? 0.977 -3.023 21.115 1.00 95.81 87 ALA A C 1
ATOM 646 O O . ALA A 1 87 ? 1.294 -1.889 21.472 1.00 95.81 87 ALA A O 1
ATOM 647 N N . GLU A 1 88 ? 1.579 -3.636 20.100 1.00 95.75 88 GLU A N 1
ATOM 648 C CA . GLU A 1 88 ? 2.659 -3.097 19.278 1.00 95.75 88 GLU A CA 1
ATOM 649 C C . GLU A 1 88 ? 2.195 -1.950 18.372 1.00 95.75 88 GLU A C 1
ATOM 651 O O . GLU A 1 88 ? 3.016 -1.161 17.897 1.00 95.75 88 GLU A O 1
ATOM 656 N N . PHE A 1 89 ? 0.885 -1.836 18.138 1.00 94.81 89 PHE A N 1
ATOM 657 C CA . PHE A 1 89 ? 0.298 -0.868 17.224 1.00 94.81 89 PHE A CA 1
ATOM 658 C C . PHE A 1 89 ? -0.698 0.039 17.943 1.00 94.81 89 PHE A C 1
ATOM 660 O O . PHE A 1 89 ? -1.608 -0.423 18.623 1.00 94.81 89 PHE A O 1
ATOM 667 N N . SER A 1 90 ? -0.606 1.350 17.717 1.00 95.50 90 SER A N 1
ATOM 668 C CA . SER A 1 90 ? -1.688 2.258 18.105 1.00 95.50 90 SER A CA 1
ATOM 669 C C . SER A 1 90 ? -2.839 2.139 17.109 1.00 95.50 90 SER A C 1
ATOM 671 O O . SER A 1 90 ? -2.646 2.377 15.916 1.00 95.50 90 SER A O 1
ATOM 673 N N . ARG A 1 91 ? -4.046 1.811 17.585 1.00 95.44 91 ARG A N 1
ATOM 674 C CA . ARG A 1 91 ? -5.244 1.737 16.731 1.00 95.44 91 ARG A CA 1
ATOM 675 C C . ARG A 1 91 ? -5.549 3.076 16.053 1.00 95.44 91 ARG A C 1
ATOM 677 O O . ARG A 1 91 ? -5.903 3.099 14.879 1.00 95.44 91 ARG A O 1
ATOM 684 N N . ASP A 1 92 ? -5.341 4.191 16.753 1.00 95.94 92 ASP A N 1
ATOM 685 C CA . ASP A 1 92 ? -5.609 5.534 16.220 1.00 95.94 92 ASP A CA 1
ATOM 686 C C . ASP A 1 92 ? -4.751 5.875 14.993 1.00 95.94 92 ASP A C 1
ATOM 688 O O . ASP A 1 92 ? -5.176 6.656 14.144 1.00 95.94 92 ASP A O 1
ATOM 692 N N . THR A 1 93 ? -3.571 5.258 14.850 1.00 95.94 93 THR A N 1
ATOM 693 C CA . THR A 1 93 ? -2.711 5.425 13.667 1.00 95.94 93 THR A CA 1
ATOM 694 C C . THR A 1 93 ? -3.394 4.948 12.383 1.00 95.94 93 THR A C 1
ATOM 696 O O . THR A 1 93 ? -3.166 5.527 11.321 1.00 95.94 93 THR A O 1
ATOM 699 N N . PHE A 1 94 ? -4.247 3.925 12.478 1.00 96.75 94 PHE A N 1
ATOM 700 C CA . PHE A 1 94 ? -4.905 3.285 11.335 1.00 96.75 94 PHE A CA 1
ATOM 701 C C . PHE A 1 94 ? -6.367 3.711 11.165 1.00 96.75 94 PHE A C 1
ATOM 703 O O . PHE A 1 94 ? -7.054 3.213 10.272 1.00 96.75 94 PHE A O 1
ATOM 710 N N . LYS A 1 95 ? -6.852 4.639 11.995 1.00 96.81 95 LYS A N 1
ATOM 711 C CA . LYS A 1 95 ? -8.233 5.112 11.945 1.00 96.81 95 LYS A CA 1
ATOM 712 C C . LYS A 1 95 ? -8.535 5.787 10.606 1.00 96.81 95 LYS A C 1
ATOM 714 O O . LYS A 1 95 ? -7.732 6.580 10.102 1.00 96.81 95 LYS A O 1
ATOM 719 N N . ALA A 1 96 ? -9.704 5.498 10.038 1.00 96.06 96 ALA A N 1
ATOM 720 C CA . ALA A 1 96 ? -10.112 6.102 8.778 1.00 96.06 96 ALA A CA 1
ATOM 721 C C . ALA A 1 96 ? -10.431 7.596 8.961 1.00 96.06 96 ALA A C 1
ATOM 723 O O . ALA A 1 96 ? -11.102 7.998 9.912 1.00 96.06 96 ALA A O 1
ATOM 724 N N . VAL A 1 97 ? -9.963 8.428 8.026 1.00 94.44 97 VAL A N 1
ATOM 725 C CA . VAL A 1 97 ? -10.283 9.861 7.966 1.00 94.44 97 VAL A CA 1
ATOM 726 C C . VAL A 1 97 ? -10.973 10.134 6.640 1.00 94.44 97 VAL A C 1
ATOM 728 O O . VAL A 1 97 ? -10.396 9.931 5.572 1.00 94.44 97 VAL A O 1
ATOM 731 N N . PHE A 1 98 ? -12.213 10.601 6.711 1.00 86.06 98 PHE A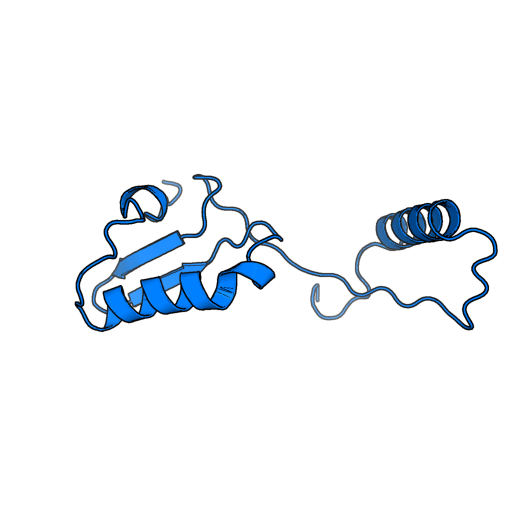 N 1
ATOM 732 C CA . PHE A 1 98 ? -13.002 10.953 5.539 1.00 86.06 98 PHE A CA 1
ATOM 733 C C . PHE A 1 98 ? -13.022 12.468 5.365 1.00 86.06 98 PHE A C 1
ATOM 735 O O . PHE A 1 98 ? -13.064 13.212 6.345 1.00 86.06 98 PHE A O 1
ATOM 742 N N . ALA A 1 99 ? -12.964 12.923 4.114 1.00 76.56 99 ALA A N 1
ATOM 743 C CA . ALA A 1 99 ? -13.251 14.317 3.813 1.00 76.56 99 ALA A CA 1
ATOM 744 C C . ALA A 1 99 ? -14.711 14.623 4.188 1.00 76.56 99 ALA A C 1
ATOM 746 O O . ALA A 1 99 ? -15.578 13.762 4.016 1.00 76.56 99 ALA A O 1
ATOM 747 N N . ALA A 1 100 ? -14.943 15.823 4.720 1.00 57.94 100 ALA A N 1
ATOM 748 C CA . ALA A 1 100 ? -16.282 16.353 4.958 1.00 57.94 100 ALA A CA 1
ATOM 749 C C . ALA A 1 100 ? -16.953 16.779 3.645 1.00 57.94 100 ALA A C 1
ATOM 751 O O . ALA A 1 100 ? -16.217 17.226 2.731 1.00 57.94 100 ALA A O 1
#